Protein AF-A0A238U6Z6-F1 (afdb_monomer_lite)

pLDDT: mean 85.07, std 16.79, range [41.97, 98.5]

Organism: NCBI:txid584609

Sequence (146 aa):
MIKKLTITFFLWLIFNFTYAQKIKLFNGNVYLDDKVILKYEKRTFNSELKLYTIDSNEEIGDFVEYSSRQYINGGFKKLYFTKENFKIESTRLKARGWKHTIAVLVEEKVINADGKIVKENLENFAHKYHENLKDMINYPIQRNCN

Foldseek 3Di:
DVVVVVVVVVVVVVPPPPPDFDWDDDPQFTDRPNDTQWGWDADDVRQWIWIAGPPPRHTQWIKGWDADPQFPLRTWIWIQGPVVRDIATASVLNPDGPSVVVSVCDVLPCQDPNRDGDVVSVVVVRVVGHDPCVVGGDDDDPPPPD

Structure (mmCIF, N/CA/C/O backbone):
data_AF-A0A238U6Z6-F1
#
_entry.id   AF-A0A238U6Z6-F1
#
loop_
_atom_site.group_PDB
_atom_site.id
_atom_site.type_symbol
_atom_site.label_atom_id
_atom_site.label_alt_id
_atom_site.label_comp_id
_atom_site.label_asym_id
_atom_site.label_entity_id
_atom_site.label_seq_id
_atom_site.pdbx_PDB_ins_code
_atom_site.Cartn_x
_atom_site.Cartn_y
_atom_site.Cartn_z
_atom_site.occupancy
_atom_site.B_iso_or_equiv
_atom_site.auth_seq_id
_atom_site.auth_comp_id
_atom_site.auth_asym_id
_atom_site.auth_atom_id
_atom_site.pdbx_PDB_model_num
ATOM 1 N N . MET A 1 1 ? 23.733 6.868 49.511 1.00 52.16 1 MET A N 1
ATOM 2 C CA . MET A 1 1 ? 23.368 7.450 48.194 1.00 52.16 1 MET A CA 1
ATOM 3 C C . MET A 1 1 ? 23.394 6.455 47.027 1.00 52.16 1 MET A C 1
ATOM 5 O O . MET A 1 1 ? 22.601 6.631 46.116 1.00 52.16 1 MET A O 1
ATOM 9 N N . ILE A 1 2 ? 24.198 5.383 47.063 1.00 55.25 2 ILE A N 1
ATOM 10 C CA . ILE A 1 2 ? 24.367 4.425 45.944 1.00 55.25 2 ILE A CA 1
ATOM 11 C C . ILE A 1 2 ? 23.085 3.629 45.593 1.00 55.25 2 ILE A C 1
ATOM 13 O O . ILE A 1 2 ? 22.809 3.409 44.420 1.00 55.25 2 ILE A O 1
ATOM 17 N N . LYS A 1 3 ? 22.229 3.292 46.575 1.00 51.47 3 LYS A N 1
ATOM 18 C CA . LYS A 1 3 ? 20.964 2.550 46.344 1.00 51.47 3 LYS A CA 1
ATOM 19 C C . LYS A 1 3 ? 19.906 3.304 45.521 1.00 51.47 3 LYS A C 1
ATOM 21 O O . LYS A 1 3 ? 19.028 2.666 44.955 1.00 51.47 3 LYS A O 1
ATOM 26 N N . LYS A 1 4 ? 19.956 4.644 45.465 1.00 52.69 4 LYS A N 1
ATOM 27 C CA . LYS A 1 4 ? 19.022 5.434 44.639 1.00 52.69 4 LYS A CA 1
ATOM 28 C C . LYS A 1 4 ? 19.455 5.481 43.169 1.00 52.69 4 LYS A C 1
ATOM 30 O O . LYS A 1 4 ? 18.600 5.622 42.308 1.00 52.69 4 LYS A O 1
ATOM 35 N N . LEU A 1 5 ? 20.751 5.314 42.886 1.00 53.62 5 LEU A N 1
ATOM 36 C CA . LEU A 1 5 ? 21.306 5.371 41.529 1.00 53.62 5 LEU A CA 1
ATOM 37 C C . LEU A 1 5 ? 21.015 4.087 40.731 1.00 53.62 5 LEU A C 1
ATOM 39 O O . LEU A 1 5 ? 20.790 4.140 39.526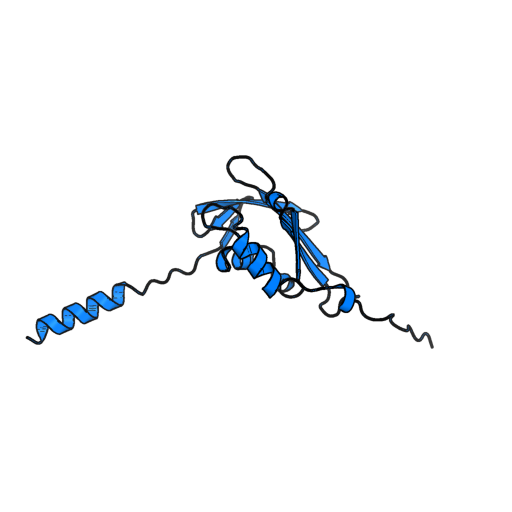 1.00 53.62 5 LEU A O 1
ATOM 43 N N . THR A 1 6 ? 20.955 2.938 41.408 1.00 58.19 6 THR A N 1
ATOM 44 C CA . THR A 1 6 ? 20.663 1.640 40.778 1.00 58.19 6 THR A CA 1
ATOM 45 C C . THR A 1 6 ? 19.202 1.489 40.350 1.00 58.19 6 THR A C 1
ATOM 47 O O . THR A 1 6 ? 18.926 0.808 39.366 1.00 58.19 6 THR A O 1
ATOM 50 N N . ILE A 1 7 ? 18.264 2.153 41.034 1.00 61.06 7 ILE A N 1
ATOM 51 C CA . ILE A 1 7 ? 16.832 2.115 40.684 1.00 61.06 7 ILE A CA 1
ATOM 52 C C . ILE A 1 7 ? 16.564 2.910 39.397 1.00 61.06 7 ILE A C 1
ATOM 54 O O . ILE A 1 7 ? 15.803 2.460 38.543 1.00 61.06 7 ILE A O 1
ATOM 58 N N . THR A 1 8 ? 17.238 4.048 39.205 1.00 60.22 8 THR A N 1
ATOM 59 C CA . THR A 1 8 ? 17.075 4.882 38.002 1.00 60.22 8 THR A CA 1
ATOM 60 C C . THR A 1 8 ? 17.573 4.179 36.737 1.00 60.22 8 THR A C 1
ATOM 62 O O . THR A 1 8 ? 16.960 4.310 35.682 1.00 60.22 8 THR A O 1
ATOM 65 N N . PHE A 1 9 ? 18.642 3.381 36.843 1.00 61.59 9 PHE A N 1
ATOM 66 C CA . PHE A 1 9 ? 19.172 2.599 35.721 1.00 61.59 9 PHE A CA 1
ATOM 67 C C . PHE A 1 9 ? 18.214 1.476 35.286 1.00 61.59 9 PHE A C 1
ATOM 69 O O . PHE A 1 9 ? 18.040 1.237 34.093 1.00 61.59 9 PHE A O 1
ATOM 76 N N . PHE A 1 10 ? 17.526 0.834 36.238 1.00 60.41 10 PHE A N 1
ATOM 77 C CA . PHE A 1 10 ? 16.556 -0.224 35.937 1.00 60.41 10 PHE A CA 1
ATOM 78 C C . PHE A 1 10 ? 15.267 0.303 35.287 1.00 60.41 10 PHE A C 1
ATOM 80 O O . PHE A 1 10 ? 14.705 -0.376 34.431 1.00 60.41 10 PHE A O 1
ATOM 87 N N . LEU A 1 11 ? 14.821 1.521 35.625 1.00 59.94 11 LEU A N 1
ATOM 88 C CA . LEU A 1 11 ? 13.657 2.139 34.974 1.00 59.94 11 LEU A CA 1
ATOM 89 C C . LEU A 1 11 ? 13.901 2.479 33.495 1.00 59.94 11 LEU A C 1
ATOM 91 O O . LEU A 1 11 ? 12.956 2.481 32.712 1.00 59.94 11 LEU A O 1
ATOM 95 N N . TRP A 1 12 ? 15.148 2.737 33.091 1.00 59.84 12 TRP A N 1
ATOM 96 C CA . TRP A 1 12 ? 15.471 3.110 31.710 1.00 59.84 12 TRP A CA 1
ATOM 97 C C . TRP A 1 12 ? 15.414 1.919 30.736 1.00 59.84 12 TRP A C 1
ATOM 99 O O . TRP A 1 12 ? 15.116 2.087 29.555 1.00 59.84 12 TRP A O 1
ATOM 109 N N . LEU A 1 13 ? 15.610 0.692 31.231 1.00 59.56 13 LEU A N 1
ATOM 110 C CA . LEU A 1 13 ? 15.578 -0.526 30.411 1.00 59.56 13 LEU A CA 1
ATOM 111 C C . LEU A 1 13 ? 14.164 -0.913 29.942 1.00 59.56 13 LEU A C 1
ATOM 113 O O . LEU A 1 13 ? 14.026 -1.577 28.918 1.00 59.56 13 LEU A O 1
ATOM 117 N N . ILE A 1 14 ? 13.114 -0.463 30.634 1.00 61.78 14 ILE A N 1
ATOM 118 C CA . ILE A 1 14 ? 11.720 -0.852 30.350 1.00 61.78 14 ILE A CA 1
ATOM 119 C C . ILE A 1 14 ? 11.135 -0.076 29.149 1.00 61.78 14 ILE A C 1
ATOM 121 O O . ILE A 1 14 ? 10.138 -0.494 28.567 1.00 61.78 14 ILE A O 1
ATOM 125 N N . PHE A 1 15 ? 11.766 1.023 28.717 1.00 56.78 15 PHE A N 1
ATOM 126 C CA . PHE A 1 15 ? 11.247 1.883 27.641 1.00 56.78 15 PHE A CA 1
ATOM 127 C C . PHE A 1 15 ? 11.721 1.519 26.225 1.00 56.78 15 PHE A C 1
ATOM 129 O O . PHE A 1 15 ? 11.346 2.195 25.272 1.00 56.78 15 PHE A O 1
ATOM 136 N N . ASN A 1 16 ? 12.498 0.445 26.050 1.00 53.53 16 ASN A N 1
ATOM 137 C CA . ASN A 1 16 ? 13.046 0.066 24.738 1.00 53.53 16 ASN A CA 1
ATOM 138 C C . ASN A 1 16 ? 12.249 -1.023 24.001 1.00 53.53 16 ASN A C 1
ATOM 140 O O . ASN A 1 16 ? 12.771 -1.649 23.081 1.00 53.53 16 ASN A O 1
ATOM 144 N N . PHE A 1 17 ? 10.978 -1.247 24.346 1.00 57.38 17 PHE A N 1
ATOM 145 C CA . PHE A 1 17 ? 10.104 -2.079 23.515 1.00 57.38 17 PHE A CA 1
ATOM 146 C C . PHE A 1 17 ? 9.653 -1.295 22.276 1.00 57.38 17 PHE A C 1
ATOM 148 O O . PHE A 1 17 ? 8.530 -0.800 22.195 1.00 57.38 17 PHE A O 1
ATOM 155 N N . THR A 1 18 ? 10.540 -1.169 21.291 1.00 56.78 18 THR A N 1
ATOM 156 C CA . THR A 1 18 ? 10.165 -0.753 19.940 1.00 56.78 18 THR A CA 1
ATOM 157 C C . THR A 1 18 ? 9.467 -1.929 19.260 1.00 56.78 18 THR A C 1
ATOM 159 O O . THR A 1 18 ? 10.086 -2.798 18.649 1.00 56.78 18 THR A O 1
ATOM 162 N N . TYR A 1 19 ? 8.145 -2.005 19.407 1.00 62.00 19 TYR A N 1
ATOM 163 C CA . TYR A 1 19 ? 7.349 -2.975 18.660 1.00 62.00 19 TYR A CA 1
ATOM 164 C C . TYR A 1 19 ? 7.435 -2.638 17.168 1.00 62.00 19 TYR A C 1
ATOM 166 O O . TYR A 1 19 ? 6.996 -1.575 16.729 1.00 62.00 19 TYR A O 1
ATOM 174 N N . ALA A 1 20 ? 8.038 -3.533 16.387 1.00 71.31 20 ALA A N 1
ATOM 175 C CA . ALA A 1 20 ? 8.002 -3.441 14.936 1.00 71.31 20 ALA A CA 1
ATOM 176 C C . ALA A 1 20 ? 6.561 -3.677 14.462 1.00 71.31 20 ALA A C 1
ATOM 178 O O . ALA A 1 20 ? 5.986 -4.728 14.750 1.00 71.31 20 ALA A O 1
ATOM 179 N N . GLN A 1 21 ? 6.000 -2.708 13.735 1.00 81.75 21 GLN A N 1
ATOM 180 C CA . GLN A 1 21 ? 4.650 -2.790 13.175 1.00 81.75 21 GLN A CA 1
ATOM 181 C C . GLN A 1 21 ? 4.521 -4.015 12.264 1.00 81.75 21 GLN A C 1
ATOM 183 O O . GLN A 1 21 ? 5.252 -4.170 11.281 1.00 81.75 21 GLN A O 1
ATOM 188 N N . LYS A 1 22 ? 3.588 -4.910 12.582 1.00 90.75 22 LYS A N 1
ATOM 189 C CA . LYS A 1 22 ? 3.426 -6.187 11.889 1.00 90.75 22 LYS A CA 1
ATOM 190 C C . LYS A 1 22 ? 2.259 -6.129 10.916 1.00 90.75 22 LYS A C 1
ATOM 192 O O . LYS A 1 22 ? 1.102 -6.196 11.307 1.00 90.75 22 LYS A O 1
ATOM 197 N N . ILE A 1 23 ? 2.554 -6.138 9.617 1.00 95.56 23 ILE A N 1
ATOM 198 C CA . ILE A 1 23 ? 1.510 -6.306 8.598 1.00 95.56 23 ILE A CA 1
ATOM 199 C C . ILE A 1 23 ? 1.110 -7.777 8.448 1.00 95.56 23 ILE A C 1
ATOM 201 O O . ILE A 1 23 ? 1.958 -8.675 8.341 1.00 95.56 23 ILE A O 1
ATOM 205 N N . LYS A 1 24 ? -0.196 -8.044 8.355 1.00 96.25 24 LYS A N 1
ATOM 206 C CA . LYS A 1 24 ? -0.756 -9.359 8.005 1.00 96.25 24 LYS A CA 1
ATOM 207 C C . LYS A 1 24 ? -1.886 -9.202 6.986 1.00 96.25 24 LYS A C 1
ATOM 209 O O . LYS A 1 24 ? -2.755 -8.358 7.135 1.00 96.25 24 LYS A O 1
ATOM 214 N N . LEU A 1 25 ? -1.876 -10.049 5.956 1.00 96.50 25 LEU A N 1
ATOM 215 C CA . LEU A 1 25 ? -2.971 -10.183 4.993 1.00 96.50 25 LEU A CA 1
ATOM 216 C C . LEU A 1 25 ? -3.697 -11.487 5.285 1.00 96.50 25 LEU A C 1
ATOM 218 O O . LEU A 1 25 ? -3.102 -12.555 5.148 1.00 96.50 25 LEU A O 1
ATOM 222 N N . PHE A 1 26 ? -4.952 -11.415 5.715 1.00 96.75 26 PHE A N 1
ATOM 223 C CA . PHE A 1 26 ? -5.700 -12.595 6.140 1.00 96.75 26 PHE A CA 1
ATOM 224 C C . PHE A 1 26 ? -7.200 -12.404 5.932 1.00 96.75 26 PHE A C 1
ATOM 226 O O . PHE A 1 26 ? -7.721 -11.347 6.265 1.00 96.75 26 PHE A O 1
ATOM 233 N N . ASN A 1 27 ? -7.876 -13.410 5.366 1.00 95.88 27 ASN A N 1
ATOM 234 C CA . ASN 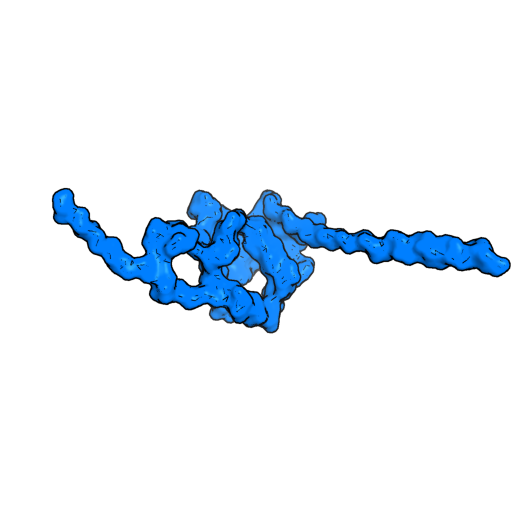A 1 27 ? -9.324 -13.412 5.114 1.00 95.88 27 ASN A CA 1
ATOM 235 C C . ASN A 1 27 ? -9.859 -12.100 4.502 1.00 95.88 27 ASN A C 1
ATOM 237 O O . ASN A 1 27 ? -10.823 -11.531 5.001 1.00 95.88 27 ASN A O 1
ATOM 241 N N . GLY A 1 28 ? -9.197 -11.589 3.457 1.00 97.19 28 GLY A N 1
ATOM 242 C CA . GLY A 1 28 ? -9.603 -10.347 2.781 1.00 97.19 28 GLY A CA 1
ATOM 243 C C . GLY A 1 28 ? -9.356 -9.056 3.572 1.00 97.19 28 GLY A C 1
ATOM 244 O O . GLY A 1 28 ? -9.790 -7.996 3.143 1.00 97.19 28 GLY A O 1
ATOM 245 N N . ASN A 1 29 ? -8.645 -9.114 4.702 1.00 98.06 29 ASN A N 1
ATOM 246 C CA . ASN A 1 29 ? -8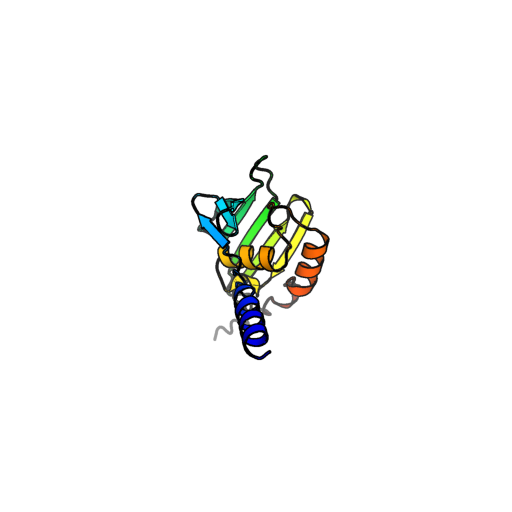.344 -7.962 5.550 1.00 98.06 29 ASN A CA 1
ATOM 247 C C . ASN A 1 29 ? -6.834 -7.717 5.682 1.00 98.06 29 ASN A C 1
ATOM 249 O O . ASN A 1 29 ? -6.029 -8.652 5.787 1.00 98.06 29 ASN A O 1
ATOM 253 N N . VAL A 1 30 ? -6.458 -6.442 5.697 1.00 97.88 30 VAL A N 1
ATOM 254 C CA . VAL A 1 30 ? -5.123 -5.958 6.045 1.00 97.88 30 VAL A CA 1
ATOM 255 C C . VAL A 1 30 ? -5.123 -5.606 7.524 1.00 97.88 30 VAL A C 1
ATOM 257 O O . VAL A 1 30 ? -5.851 -4.712 7.956 1.00 97.88 30 VAL A O 1
ATOM 260 N N . TYR A 1 31 ? -4.288 -6.297 8.286 1.00 97.62 31 TYR A N 1
ATOM 261 C CA . TYR A 1 31 ? -4.055 -6.015 9.693 1.00 97.62 31 TYR A CA 1
ATOM 262 C C . TYR A 1 31 ? -2.739 -5.262 9.845 1.00 97.62 31 TYR A C 1
ATOM 264 O O . TYR A 1 31 ? -1.719 -5.680 9.283 1.00 97.62 31 TYR A O 1
ATOM 272 N N . LEU A 1 32 ? -2.787 -4.181 10.613 1.00 96.06 32 LEU A N 1
ATOM 273 C CA . LEU A 1 32 ? -1.634 -3.540 11.221 1.00 96.06 32 LEU A CA 1
ATOM 274 C C . LEU A 1 32 ? -1.619 -3.968 12.685 1.00 96.06 32 LEU A C 1
ATOM 276 O O . LEU A 1 32 ? -2.523 -3.626 13.448 1.00 96.06 32 LEU A O 1
ATOM 280 N N . ASP A 1 33 ? -0.631 -4.788 13.023 1.00 91.81 33 ASP A N 1
ATOM 281 C CA . ASP A 1 33 ? -0.607 -5.590 14.239 1.00 91.81 33 ASP A CA 1
ATOM 282 C C . ASP A 1 33 ? -1.867 -6.468 14.309 1.00 91.81 33 ASP A C 1
ATOM 284 O O . ASP A 1 33 ? -2.020 -7.378 13.487 1.00 91.81 33 ASP A O 1
ATOM 288 N N . ASP A 1 34 ? -2.792 -6.162 15.217 1.00 93.31 34 ASP A N 1
ATOM 289 C CA . ASP A 1 34 ? -4.067 -6.871 15.374 1.00 93.31 34 ASP A CA 1
ATOM 290 C C . ASP A 1 34 ? -5.289 -6.016 14.985 1.00 93.31 34 ASP A C 1
ATOM 292 O O . ASP A 1 34 ? -6.427 -6.489 15.031 1.00 93.31 34 ASP A O 1
ATOM 296 N N . LYS A 1 35 ? -5.077 -4.768 14.541 1.00 95.31 35 LYS A N 1
ATOM 297 C CA . LYS A 1 35 ? -6.141 -3.870 14.073 1.00 95.31 35 LYS A CA 1
ATOM 298 C C . LYS A 1 35 ? -6.335 -4.040 12.570 1.00 95.31 35 LYS A C 1
ATOM 300 O O . LYS A 1 35 ? -5.391 -3.892 11.795 1.00 95.31 35 LYS A O 1
ATOM 305 N N . VAL A 1 36 ? -7.567 -4.301 12.136 1.00 97.56 36 VAL A N 1
ATOM 306 C CA . VAL A 1 36 ? -7.914 -4.218 10.709 1.00 97.56 36 VAL A CA 1
ATOM 307 C C . VAL A 1 36 ? -7.861 -2.752 10.293 1.00 97.56 36 VAL A C 1
ATOM 309 O O . VAL A 1 36 ? -8.509 -1.918 10.922 1.00 97.56 36 VAL A O 1
ATOM 312 N N . ILE A 1 37 ? -7.096 -2.444 9.246 1.00 97.25 37 ILE A N 1
ATOM 313 C CA . ILE A 1 37 ? -6.973 -1.080 8.704 1.00 97.25 37 ILE A CA 1
ATOM 314 C C . ILE A 1 37 ? -7.555 -0.947 7.296 1.00 97.25 37 ILE A C 1
ATOM 316 O O . ILE A 1 37 ? -8.016 0.125 6.932 1.00 97.25 37 ILE A O 1
ATOM 320 N N . LEU A 1 38 ? -7.582 -2.029 6.514 1.00 98.00 38 LEU A N 1
ATOM 321 C CA . LEU A 1 38 ? -8.109 -2.049 5.148 1.00 98.00 38 LEU A CA 1
ATOM 322 C C . LEU A 1 38 ? -8.706 -3.414 4.823 1.00 98.00 38 LEU A C 1
ATOM 324 O O . LEU A 1 38 ? -8.360 -4.423 5.441 1.00 98.00 38 LEU A O 1
ATOM 328 N N . LYS A 1 39 ? -9.531 -3.455 3.784 1.00 98.50 39 LYS A N 1
ATOM 329 C CA . LYS A 1 39 ? -9.897 -4.685 3.079 1.00 98.50 39 LYS A CA 1
ATOM 330 C C . LYS A 1 39 ? -9.034 -4.827 1.831 1.00 98.50 39 LYS A C 1
ATOM 332 O O . LYS A 1 39 ? -8.586 -3.832 1.264 1.00 98.50 39 LYS A O 1
ATOM 337 N N . TYR A 1 40 ? -8.794 -6.058 1.400 1.00 98.12 40 TYR A N 1
ATOM 338 C CA . TYR A 1 40 ? -8.082 -6.334 0.161 1.00 98.12 40 TYR A CA 1
ATOM 339 C C . TYR A 1 40 ? -8.715 -7.476 -0.624 1.00 98.12 40 TYR A C 1
ATOM 341 O O . TYR A 1 40 ? -9.271 -8.420 -0.062 1.00 98.12 40 TYR A O 1
ATOM 349 N N . GLU A 1 41 ? -8.527 -7.428 -1.934 1.00 97.56 41 GLU A N 1
ATOM 350 C CA . GLU A 1 41 ? -8.897 -8.492 -2.856 1.00 97.56 41 GLU A CA 1
ATOM 351 C C . GLU A 1 41 ? -7.717 -8.777 -3.784 1.00 97.56 41 GLU A C 1
ATOM 353 O O . GLU A 1 41 ? -7.101 -7.851 -4.308 1.00 97.56 41 GLU A O 1
ATOM 358 N N . LYS A 1 42 ? -7.380 -10.055 -3.979 1.00 96.31 42 LYS A N 1
ATOM 359 C CA . LYS A 1 42 ? -6.378 -10.465 -4.969 1.00 96.31 42 LYS A CA 1
ATOM 360 C C . LYS A 1 42 ? -7.078 -10.986 -6.211 1.00 96.31 42 LYS A C 1
ATOM 362 O O . LYS A 1 42 ? -7.986 -11.806 -6.096 1.00 96.31 42 LYS A O 1
ATOM 367 N N . ARG A 1 43 ? -6.618 -10.553 -7.382 1.00 93.50 43 ARG A N 1
ATOM 368 C CA . ARG A 1 43 ? -7.142 -10.974 -8.689 1.00 93.50 43 ARG A CA 1
ATOM 369 C C . ARG A 1 43 ? -6.017 -11.497 -9.579 1.00 93.50 43 ARG A C 1
ATOM 371 O O . ARG A 1 43 ? -4.852 -11.494 -9.174 1.00 93.50 43 ARG A O 1
ATOM 378 N N . THR A 1 44 ? -6.391 -12.020 -10.746 1.00 87.94 44 THR A N 1
ATOM 379 C CA . THR A 1 44 ? -5.476 -12.435 -11.826 1.00 87.94 44 THR A CA 1
ATOM 380 C C . THR A 1 44 ? -4.296 -13.268 -11.309 1.00 87.94 44 THR A C 1
ATOM 382 O O . THR A 1 44 ? -3.147 -12.855 -11.346 1.00 87.94 44 THR A O 1
ATOM 385 N N . PHE A 1 45 ? -4.573 -14.437 -10.721 1.00 86.94 45 PHE A N 1
ATOM 386 C CA . PHE A 1 45 ? -3.537 -15.327 -10.160 1.00 86.94 45 PHE A CA 1
ATOM 387 C C . PHE A 1 45 ? -2.562 -14.646 -9.171 1.00 86.94 45 PHE A C 1
ATOM 389 O O . PHE A 1 45 ? -1.395 -15.020 -9.073 1.00 86.94 45 PHE A O 1
ATOM 396 N N . ASN A 1 46 ? -3.056 -13.683 -8.385 1.00 86.25 46 ASN A N 1
ATOM 397 C CA . ASN A 1 46 ? -2.296 -12.845 -7.450 1.00 86.25 46 ASN A CA 1
ATOM 398 C C . ASN A 1 46 ? -1.381 -11.790 -8.095 1.00 86.25 46 ASN A C 1
ATOM 400 O O . ASN A 1 46 ? -0.581 -11.205 -7.368 1.00 86.25 46 ASN A O 1
ATOM 404 N N . SER A 1 47 ? -1.485 -11.504 -9.396 1.00 92.88 47 SER A N 1
ATOM 405 C CA . SER A 1 47 ? -0.771 -10.377 -10.020 1.00 92.88 47 SER A CA 1
ATOM 406 C C . SER A 1 47 ? -1.481 -9.038 -9.827 1.00 92.88 47 SER A C 1
ATOM 408 O O . SER A 1 47 ? -0.948 -8.006 -10.217 1.00 92.88 47 SER A O 1
ATOM 410 N N . GLU A 1 48 ? -2.672 -9.038 -9.236 1.00 96.31 48 GLU A N 1
ATOM 411 C CA . GLU A 1 48 ? -3.445 -7.836 -8.939 1.00 96.31 48 GLU A CA 1
ATOM 412 C C . GLU A 1 48 ? -3.870 -7.828 -7.473 1.00 96.31 48 GLU A C 1
ATOM 414 O O . GLU A 1 48 ? -4.204 -8.871 -6.897 1.00 96.31 48 GLU A O 1
ATOM 419 N N . LEU A 1 49 ? -3.869 -6.640 -6.877 1.00 97.75 49 LEU A N 1
ATOM 420 C CA . LEU A 1 49 ? -4.335 -6.381 -5.528 1.00 97.75 49 LEU A CA 1
ATOM 421 C C . LEU A 1 49 ? -5.145 -5.086 -5.513 1.00 97.75 49 LEU A C 1
ATOM 423 O O . LEU A 1 49 ? -4.607 -4.014 -5.774 1.00 97.75 49 LEU A O 1
ATOM 427 N N . LYS A 1 50 ? -6.406 -5.187 -5.103 1.00 98.00 50 LYS A N 1
ATOM 428 C CA . LYS A 1 50 ? -7.245 -4.029 -4.793 1.00 98.00 50 LYS A CA 1
ATOM 429 C C . LYS A 1 50 ? -7.323 -3.805 -3.295 1.00 98.00 50 LYS A C 1
ATOM 431 O O . LYS A 1 50 ? -7.371 -4.771 -2.530 1.00 98.00 50 LYS A O 1
ATOM 436 N N . LEU A 1 51 ? -7.332 -2.541 -2.889 1.00 98.06 51 LEU A N 1
ATOM 437 C CA . LEU A 1 51 ? -7.470 -2.099 -1.505 1.00 98.06 51 LEU A CA 1
ATOM 438 C C . LEU A 1 51 ? -8.739 -1.272 -1.346 1.00 98.06 51 LEU A C 1
ATOM 440 O O . LEU A 1 51 ? -9.017 -0.393 -2.162 1.00 98.06 51 LEU A O 1
ATOM 444 N N . TYR A 1 52 ? -9.465 -1.522 -0.260 1.00 98.00 52 TYR A N 1
ATOM 445 C CA . TYR A 1 52 ? -10.720 -0.845 0.042 1.00 98.00 52 TYR A CA 1
ATOM 446 C C . TYR A 1 52 ? -10.764 -0.366 1.492 1.00 98.00 52 TYR A C 1
ATOM 448 O O . TYR A 1 52 ? -10.180 -0.990 2.387 1.00 98.00 52 TYR A O 1
ATOM 456 N N . THR A 1 53 ? -11.507 0.711 1.737 1.00 96.81 53 THR A N 1
ATOM 457 C CA . THR A 1 53 ? -11.843 1.151 3.096 1.00 96.81 53 THR A CA 1
ATOM 458 C C . THR A 1 53 ? -12.701 0.105 3.815 1.00 96.81 53 THR A C 1
ATOM 460 O O . THR A 1 53 ? -13.466 -0.644 3.200 1.00 96.81 53 THR A O 1
ATOM 463 N N . ILE A 1 54 ? -12.598 0.050 5.144 1.00 95.06 54 ILE A N 1
ATOM 464 C CA . ILE A 1 54 ? -13.405 -0.874 5.954 1.00 95.06 54 ILE A CA 1
ATOM 465 C C . ILE A 1 54 ? -14.876 -0.453 5.943 1.00 95.06 54 ILE A C 1
ATOM 467 O O . ILE A 1 54 ? -15.742 -1.305 5.733 1.00 95.06 54 ILE A O 1
ATOM 471 N N . ASP A 1 55 ? -15.136 0.839 6.144 1.00 92.44 55 ASP A N 1
ATOM 472 C CA . ASP A 1 55 ? -16.479 1.354 6.424 1.00 92.44 55 ASP A CA 1
ATOM 473 C C . ASP A 1 55 ? -17.354 1.432 5.169 1.00 92.44 55 ASP A C 1
ATOM 475 O O . ASP A 1 55 ? -18.512 1.024 5.196 1.00 92.44 55 ASP A O 1
ATOM 479 N N . SER A 1 56 ? -16.801 1.929 4.056 1.00 92.88 56 SER A N 1
ATOM 480 C CA . SER A 1 56 ? -17.562 2.204 2.828 1.00 92.88 56 SER A CA 1
ATOM 481 C C . SER A 1 56 ? -17.300 1.223 1.685 1.00 92.88 56 SER A C 1
ATOM 483 O O . SER A 1 56 ? -18.004 1.281 0.680 1.00 92.88 56 SER A O 1
ATOM 485 N N . ASN A 1 57 ? -16.313 0.325 1.811 1.00 94.12 57 ASN A N 1
ATOM 486 C CA . ASN A 1 57 ? -15.782 -0.468 0.691 1.00 94.12 57 ASN A CA 1
ATOM 487 C C . ASN A 1 57 ? -15.364 0.402 -0.517 1.00 94.12 57 ASN A C 1
ATOM 489 O O . ASN A 1 57 ? -15.377 -0.062 -1.655 1.00 94.12 57 ASN A O 1
ATOM 493 N N . GLU A 1 58 ? -15.006 1.666 -0.282 1.00 95.75 58 GLU A N 1
ATOM 494 C CA . GLU A 1 58 ? -14.484 2.565 -1.313 1.00 95.75 58 GLU A CA 1
ATOM 495 C C . GLU A 1 58 ? -13.098 2.069 -1.731 1.00 95.75 58 GLU A C 1
ATOM 497 O O . GLU A 1 58 ? -12.252 1.807 -0.873 1.00 95.75 58 GLU A O 1
ATOM 502 N N . GLU A 1 59 ? -12.867 1.917 -3.036 1.00 96.62 59 GLU A N 1
ATOM 503 C CA . GLU A 1 59 ? -11.556 1.540 -3.564 1.00 96.62 59 GLU A CA 1
ATOM 504 C C . GLU A 1 59 ? -10.566 2.690 -3.353 1.00 96.62 59 GLU A C 1
ATOM 506 O O . GLU A 1 59 ? -10.788 3.810 -3.811 1.00 96.62 59 GLU A O 1
ATOM 511 N N . ILE A 1 60 ? -9.460 2.402 -2.672 1.00 96.19 60 ILE A N 1
ATOM 512 C CA . ILE A 1 60 ? -8.386 3.374 -2.428 1.00 96.19 60 ILE A CA 1
ATOM 513 C C . ILE A 1 60 ? -7.120 3.059 -3.222 1.00 96.19 60 ILE A C 1
ATOM 515 O O . ILE A 1 60 ? -6.240 3.908 -3.344 1.00 96.19 60 ILE A O 1
ATOM 519 N N . GLY A 1 61 ? -7.011 1.847 -3.766 1.00 97.19 61 GLY A N 1
ATOM 520 C CA . GLY A 1 61 ? -5.880 1.483 -4.600 1.00 97.19 61 GLY A CA 1
ATOM 521 C C . GLY A 1 61 ? -6.129 0.263 -5.472 1.00 97.19 61 GLY A C 1
ATOM 522 O O . GLY A 1 61 ? -6.720 -0.721 -5.026 1.00 97.19 61 GLY A O 1
ATOM 523 N N . ASP A 1 62 ? -5.614 0.333 -6.695 1.00 97.81 62 ASP A N 1
ATOM 524 C CA . ASP A 1 62 ? -5.585 -0.739 -7.685 1.00 97.81 62 ASP A CA 1
ATOM 525 C C . ASP A 1 62 ? -4.133 -1.002 -8.100 1.00 97.81 62 ASP A C 1
ATOM 527 O O . ASP A 1 62 ? -3.485 -0.197 -8.784 1.00 97.81 62 ASP A O 1
ATOM 531 N N . PHE A 1 63 ? -3.566 -2.092 -7.587 1.00 97.81 63 PHE A N 1
ATOM 532 C CA . PHE A 1 63 ? -2.154 -2.414 -7.736 1.00 97.81 63 PHE A CA 1
ATOM 533 C C . PHE A 1 63 ? -1.979 -3.622 -8.648 1.00 97.81 63 PHE A C 1
ATOM 535 O O . PHE A 1 63 ? -2.600 -4.664 -8.457 1.00 97.81 63 PHE A O 1
ATOM 542 N N . VAL A 1 64 ? -1.071 -3.498 -9.612 1.00 96.69 64 VAL A N 1
ATOM 543 C CA . VAL A 1 64 ? -0.816 -4.512 -10.637 1.00 96.69 64 VAL A CA 1
ATOM 544 C C . VAL A 1 64 ? 0.672 -4.817 -10.698 1.00 96.69 64 VAL A C 1
ATOM 546 O O . VAL A 1 64 ? 1.504 -3.913 -10.757 1.00 96.69 64 VAL A O 1
ATOM 549 N N . GLU A 1 65 ? 1.023 -6.095 -10.688 1.00 94.56 65 GLU A N 1
ATOM 550 C CA . GLU A 1 65 ? 2.373 -6.574 -10.941 1.00 94.56 65 GLU A CA 1
ATOM 551 C C . GLU A 1 65 ? 2.491 -7.011 -12.399 1.00 94.56 65 GLU A C 1
ATOM 553 O O . GLU A 1 65 ? 1.859 -7.968 -12.842 1.00 94.56 65 GLU A O 1
ATOM 558 N N . TYR A 1 66 ? 3.333 -6.305 -13.145 1.00 90.69 66 TYR A N 1
ATOM 559 C CA . TYR A 1 66 ? 3.694 -6.657 -14.505 1.00 90.69 66 TYR A CA 1
ATOM 560 C C . TYR A 1 66 ? 4.972 -7.484 -14.481 1.00 90.69 66 TYR A C 1
ATOM 562 O O . TYR A 1 66 ? 5.979 -7.087 -13.894 1.00 90.69 66 TYR A O 1
ATOM 570 N N . SER A 1 67 ? 4.954 -8.617 -15.176 1.00 86.75 67 SER A N 1
ATOM 571 C CA . SER A 1 67 ? 6.144 -9.417 -15.445 1.00 86.75 67 SER A CA 1
ATOM 572 C C . SER A 1 67 ? 6.365 -9.495 -16.951 1.00 86.75 67 SER A C 1
ATOM 574 O O . SER A 1 67 ? 5.443 -9.755 -17.719 1.00 86.75 67 SER A O 1
ATOM 576 N N . SER A 1 68 ? 7.583 -9.209 -17.401 1.00 80.94 68 SER A N 1
ATOM 577 C CA . SER A 1 68 ? 7.955 -9.363 -18.808 1.00 80.94 68 SER A CA 1
ATOM 578 C C . SER A 1 68 ? 9.461 -9.524 -18.934 1.00 80.94 68 SER A C 1
ATOM 580 O O . SER A 1 68 ? 10.232 -8.838 -18.263 1.00 80.94 68 SER A O 1
ATOM 582 N N . ARG A 1 69 ? 9.873 -10.421 -19.836 1.00 75.19 69 ARG A N 1
ATOM 583 C CA . ARG A 1 69 ? 11.284 -10.660 -20.179 1.00 75.19 69 ARG A CA 1
ATOM 584 C C . ARG A 1 69 ? 11.938 -9.465 -20.886 1.00 75.19 69 ARG A C 1
ATOM 586 O O . ARG A 1 69 ? 13.152 -9.450 -21.025 1.00 75.19 69 ARG A O 1
ATOM 593 N N . GLN A 1 70 ? 11.146 -8.499 -21.356 1.00 71.69 70 GLN A N 1
ATOM 594 C CA . GLN A 1 70 ? 11.636 -7.315 -22.071 1.00 71.69 70 GLN A CA 1
ATOM 595 C C . GLN A 1 70 ? 12.162 -6.218 -21.134 1.00 71.69 70 GLN A C 1
ATOM 597 O O . GLN A 1 70 ? 12.916 -5.355 -21.575 1.00 71.69 70 GLN A O 1
ATOM 602 N N . TYR A 1 71 ? 11.792 -6.248 -19.850 1.00 69.31 71 TYR A N 1
ATOM 603 C CA . TYR A 1 71 ? 12.324 -5.318 -18.855 1.00 69.31 71 TYR A CA 1
ATOM 604 C C . TYR A 1 71 ? 13.594 -5.881 -18.227 1.00 69.31 71 TYR A C 1
ATOM 606 O O . TYR A 1 71 ? 13.630 -7.056 -17.862 1.00 69.31 71 TYR A O 1
ATOM 614 N N . ILE A 1 72 ? 14.592 -5.021 -18.013 1.00 70.75 72 ILE A N 1
ATOM 615 C CA . ILE A 1 72 ? 15.886 -5.384 -17.406 1.00 70.75 72 ILE A CA 1
ATOM 616 C C . ILE A 1 72 ? 15.694 -6.094 -16.050 1.00 70.75 72 ILE A C 1
ATOM 618 O O . ILE A 1 72 ? 16.337 -7.102 -15.778 1.00 70.75 72 ILE A O 1
ATOM 622 N N . ASN A 1 73 ? 14.719 -5.649 -15.248 1.00 75.12 73 ASN A N 1
ATOM 623 C CA . ASN A 1 73 ? 14.393 -6.226 -13.932 1.00 75.12 73 ASN A CA 1
ATOM 624 C C . ASN A 1 73 ? 13.247 -7.269 -13.982 1.00 75.12 73 ASN A C 1
ATOM 626 O O . ASN A 1 73 ? 12.610 -7.611 -12.977 1.00 75.12 73 ASN A O 1
ATOM 630 N N . GLY A 1 74 ? 12.929 -7.765 -15.181 1.00 83.19 74 GLY A N 1
ATOM 631 C CA . GLY A 1 74 ? 11.898 -8.772 -15.435 1.00 83.19 74 GLY A CA 1
ATOM 632 C C . GLY A 1 74 ? 10.460 -8.299 -15.189 1.00 83.19 74 GLY A C 1
ATOM 633 O O . GLY A 1 74 ? 9.561 -9.135 -15.065 1.00 83.19 74 GLY A O 1
ATOM 634 N N . GLY A 1 75 ? 10.226 -7.000 -14.981 1.00 89.31 75 GLY A N 1
ATOM 635 C CA . GLY A 1 75 ? 8.914 -6.416 -14.694 1.00 89.31 75 GLY A CA 1
ATOM 636 C C . GLY A 1 75 ? 8.940 -5.321 -13.627 1.00 89.31 75 GLY A C 1
ATOM 637 O O . GLY A 1 75 ? 10.003 -4.951 -13.135 1.00 89.31 75 GLY A O 1
ATOM 638 N N . PHE A 1 76 ? 7.761 -4.845 -13.238 1.00 93.06 76 PHE A N 1
ATOM 639 C CA . PHE A 1 76 ? 7.565 -3.771 -12.262 1.00 93.06 76 PHE A CA 1
ATOM 640 C C . PHE A 1 76 ? 6.186 -3.885 -11.606 1.00 93.06 76 PHE A C 1
ATOM 642 O O . PHE A 1 76 ? 5.301 -4.573 -12.111 1.00 93.06 76 PHE A O 1
ATOM 649 N N . LYS A 1 77 ? 5.976 -3.176 -10.499 1.00 95.44 77 LYS A N 1
ATOM 650 C CA . LYS A 1 77 ? 4.637 -2.952 -9.948 1.00 95.44 77 LYS A CA 1
ATOM 651 C C . LYS A 1 77 ? 4.141 -1.565 -10.304 1.00 95.44 77 LYS A C 1
ATOM 653 O O . LYS A 1 77 ? 4.888 -0.597 -10.200 1.00 95.44 77 LYS A O 1
ATOM 658 N N . LYS A 1 78 ? 2.872 -1.484 -10.679 1.00 96.25 78 LYS A N 1
ATOM 659 C CA . LYS A 1 78 ? 2.116 -0.251 -10.849 1.00 96.25 78 LYS A CA 1
ATOM 660 C C . LYS A 1 78 ? 1.140 -0.138 -9.690 1.00 96.25 78 LYS A C 1
ATOM 662 O O . LYS A 1 78 ? 0.297 -1.011 -9.518 1.00 96.25 78 LYS A O 1
ATOM 667 N N . LEU A 1 79 ? 1.257 0.922 -8.911 1.00 98.00 79 LEU A N 1
ATOM 668 C CA . LEU A 1 79 ? 0.340 1.263 -7.839 1.00 98.00 79 LEU A CA 1
ATOM 669 C C . LEU A 1 79 ? -0.478 2.460 -8.301 1.00 98.00 79 LEU A C 1
ATOM 671 O O . LEU A 1 79 ? 0.083 3.536 -8.510 1.00 98.00 79 LEU A O 1
ATOM 675 N N . TYR A 1 80 ? -1.777 2.272 -8.496 1.00 98.38 80 TYR A N 1
ATOM 676 C CA . TYR A 1 80 ? -2.701 3.368 -8.744 1.00 98.38 80 TYR A CA 1
ATOM 677 C C . TYR A 1 80 ? -3.493 3.646 -7.468 1.00 98.38 80 TYR A C 1
ATOM 679 O O . TYR A 1 80 ? -4.113 2.738 -6.927 1.00 98.38 80 TYR A O 1
ATOM 687 N N . PHE A 1 81 ? -3.429 4.878 -6.971 1.00 98.06 81 PHE A N 1
ATOM 688 C CA . PHE A 1 81 ? -4.168 5.354 -5.804 1.00 98.06 81 PHE A CA 1
ATOM 689 C C . PHE A 1 81 ? -5.423 6.055 -6.308 1.00 98.06 81 PHE A C 1
ATOM 691 O O . PHE A 1 81 ? -5.350 7.157 -6.858 1.00 98.06 81 PHE A O 1
ATOM 698 N N . THR A 1 82 ? -6.555 5.360 -6.206 1.00 95.12 82 THR A N 1
ATOM 699 C CA . THR A 1 82 ? -7.767 5.660 -6.978 1.00 95.12 82 THR A CA 1
ATOM 700 C C . THR A 1 82 ? -8.349 7.025 -6.621 1.00 95.12 82 THR A C 1
ATOM 702 O O . THR A 1 82 ? -8.705 7.797 -7.510 1.00 95.12 82 THR A O 1
ATOM 705 N N . LYS A 1 83 ? -8.394 7.355 -5.327 1.00 92.06 83 LYS A N 1
ATOM 706 C CA . LYS A 1 83 ? -8.962 8.611 -4.822 1.00 92.06 83 LYS A CA 1
ATOM 707 C C . LYS A 1 83 ? -8.072 9.818 -5.108 1.00 92.06 83 LYS A C 1
ATOM 709 O O . LYS A 1 83 ? -8.565 10.896 -5.427 1.00 92.06 83 LYS A O 1
ATOM 714 N N . GLU A 1 84 ? -6.763 9.631 -5.020 1.00 95.25 84 GLU A N 1
ATOM 715 C CA . GLU A 1 84 ? -5.761 10.668 -5.261 1.00 95.25 84 GLU A CA 1
ATOM 716 C C . GLU A 1 84 ? -5.454 10.846 -6.756 1.00 95.25 84 GLU A C 1
ATOM 718 O O . GLU A 1 84 ? -4.763 11.797 -7.119 1.00 95.25 84 GLU A O 1
ATOM 723 N N . ASN A 1 85 ? -5.957 9.948 -7.615 1.00 95.50 85 ASN A N 1
ATOM 724 C CA . ASN A 1 85 ? -5.634 9.865 -9.040 1.00 95.50 85 ASN A CA 1
ATOM 725 C C . ASN A 1 85 ? -4.112 9.902 -9.280 1.00 95.50 85 ASN A C 1
ATOM 727 O O . ASN A 1 85 ? -3.596 10.653 -10.111 1.00 95.50 85 ASN A O 1
ATOM 731 N N . PHE A 1 86 ? -3.380 9.108 -8.496 1.00 95.50 86 PHE A N 1
ATOM 732 C CA . PHE A 1 86 ? -1.920 9.130 -8.464 1.00 95.50 86 PHE A CA 1
ATOM 733 C C . PHE A 1 86 ? -1.352 7.765 -8.848 1.00 95.50 86 PHE A C 1
ATOM 735 O O . PHE A 1 86 ? -1.818 6.731 -8.372 1.00 95.50 86 PHE A O 1
ATOM 742 N N . LYS A 1 87 ? -0.318 7.742 -9.695 1.00 96.81 87 LYS A N 1
ATOM 743 C CA . LYS A 1 87 ? 0.290 6.499 -10.188 1.00 96.81 87 LYS A CA 1
ATOM 744 C C . LYS A 1 87 ? 1.775 6.421 -9.853 1.00 96.81 87 LYS A C 1
ATOM 746 O O . LYS A 1 87 ? 2.545 7.319 -10.182 1.00 96.81 87 LYS A O 1
ATOM 751 N N . ILE A 1 88 ? 2.196 5.289 -9.294 1.00 97.06 88 ILE A N 1
ATOM 752 C CA . ILE A 1 88 ? 3.601 4.957 -9.049 1.00 97.06 88 ILE A CA 1
ATOM 753 C C . ILE A 1 88 ? 3.960 3.676 -9.789 1.00 97.06 88 ILE A C 1
ATOM 755 O O . ILE A 1 88 ? 3.277 2.665 -9.665 1.00 97.06 88 ILE A O 1
ATOM 759 N N . GLU A 1 89 ? 5.047 3.712 -10.548 1.00 95.38 89 GLU A N 1
ATOM 760 C CA . GLU A 1 89 ? 5.609 2.551 -11.232 1.00 95.38 89 GLU A CA 1
ATOM 761 C C . GLU A 1 89 ? 6.986 2.267 -10.638 1.00 95.38 89 GLU A C 1
ATOM 763 O O . GLU A 1 89 ? 7.789 3.183 -10.501 1.00 95.38 89 GLU A O 1
ATOM 768 N N . SER A 1 90 ? 7.239 1.028 -10.209 1.00 93.94 90 SER A N 1
ATOM 769 C CA . SER A 1 90 ? 8.467 0.696 -9.485 1.00 93.94 90 SER A CA 1
ATOM 770 C C . SER A 1 90 ? 8.905 -0.750 -9.692 1.00 93.94 90 SER A C 1
ATOM 772 O O . SER A 1 90 ? 8.181 -1.700 -9.374 1.00 93.94 90 SER A O 1
ATOM 774 N N . THR A 1 91 ? 10.135 -0.932 -10.159 1.00 91.62 91 THR A N 1
ATOM 775 C CA . THR A 1 91 ? 10.833 -2.222 -10.193 1.00 91.62 91 THR A CA 1
ATOM 776 C C . THR A 1 91 ? 11.298 -2.641 -8.796 1.00 91.62 91 THR A C 1
ATOM 778 O O . THR A 1 91 ? 11.284 -3.826 -8.463 1.00 91.62 91 THR A O 1
ATOM 781 N N . ARG A 1 92 ? 11.605 -1.677 -7.919 1.00 90.94 92 ARG A N 1
ATOM 782 C CA . ARG A 1 92 ? 12.092 -1.919 -6.548 1.00 90.94 92 ARG A CA 1
ATOM 783 C C . ARG A 1 92 ? 11.055 -2.583 -5.643 1.00 90.94 92 ARG A C 1
ATOM 785 O O . ARG A 1 92 ? 11.405 -3.409 -4.804 1.00 90.94 92 ARG A O 1
ATOM 792 N N . LEU A 1 93 ? 9.772 -2.278 -5.837 1.00 92.31 93 LEU A N 1
ATOM 793 C CA . LEU A 1 93 ? 8.676 -2.869 -5.055 1.00 92.31 93 LEU A CA 1
ATOM 794 C C . LEU A 1 93 ? 8.311 -4.294 -5.500 1.00 92.31 93 LEU A C 1
ATOM 796 O O . LEU A 1 93 ? 7.562 -4.988 -4.801 1.00 92.31 93 LEU A O 1
ATOM 800 N N . LYS A 1 94 ? 8.819 -4.744 -6.653 1.00 85.44 94 LYS A N 1
ATOM 801 C CA . LYS A 1 94 ? 8.507 -6.056 -7.231 1.00 85.44 94 LYS A CA 1
ATOM 802 C C . LYS A 1 94 ? 9.130 -7.213 -6.448 1.00 85.44 94 LYS A C 1
ATOM 804 O O . LYS A 1 94 ? 8.536 -8.279 -6.378 1.00 85.44 94 LYS A O 1
ATOM 809 N N . ALA A 1 95 ? 10.292 -7.010 -5.826 1.00 77.62 95 ALA A N 1
ATOM 810 C CA . ALA A 1 95 ? 11.127 -8.088 -5.282 1.00 77.62 95 ALA A CA 1
ATOM 811 C C . ALA A 1 95 ? 10.438 -9.018 -4.257 1.00 77.62 95 ALA A C 1
ATOM 813 O O . ALA A 1 95 ? 10.937 -10.106 -3.979 1.00 77.62 95 ALA A O 1
ATOM 814 N N . ARG A 1 96 ? 9.308 -8.608 -3.669 1.00 86.75 96 ARG A N 1
ATOM 815 C CA . ARG A 1 96 ? 8.519 -9.411 -2.723 1.00 86.75 96 ARG A CA 1
ATOM 816 C C . AR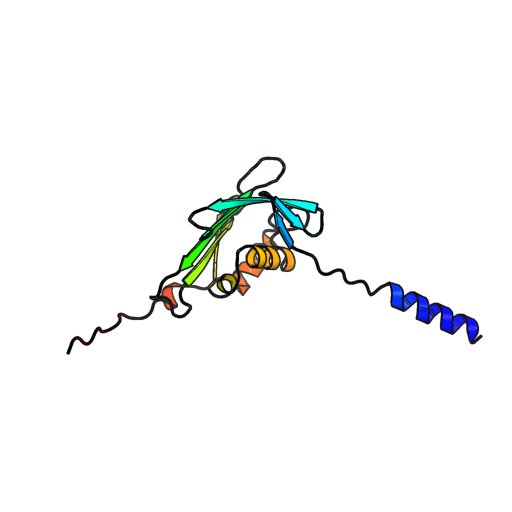G A 1 96 ? 7.025 -9.260 -3.012 1.00 86.75 96 ARG A C 1
ATOM 818 O O . ARG A 1 96 ? 6.616 -8.295 -3.644 1.00 86.75 96 ARG A O 1
ATOM 825 N N . GLY A 1 97 ? 6.189 -10.169 -2.508 1.00 91.94 97 GLY A N 1
ATOM 826 C CA . GLY A 1 97 ? 4.736 -10.140 -2.741 1.00 91.94 97 GLY A CA 1
ATOM 827 C C . GLY A 1 97 ? 4.001 -8.936 -2.125 1.00 91.94 97 GLY A C 1
ATOM 828 O O . GLY A 1 97 ? 4.577 -8.135 -1.391 1.00 91.94 97 GLY A O 1
ATOM 829 N N . TRP A 1 98 ? 2.691 -8.836 -2.373 1.00 95.81 98 TRP A N 1
ATOM 830 C CA . TRP A 1 98 ? 1.835 -7.709 -1.956 1.00 95.81 98 TRP A CA 1
ATOM 831 C C . TRP A 1 98 ? 1.904 -7.321 -0.480 1.00 95.81 98 TRP A C 1
ATOM 833 O O . TRP A 1 98 ? 1.844 -6.139 -0.156 1.00 95.81 98 TRP A O 1
ATOM 843 N N . LYS A 1 99 ? 2.094 -8.297 0.417 1.00 95.56 99 LYS A N 1
ATOM 844 C CA . LYS A 1 99 ? 2.285 -8.031 1.850 1.00 95.56 99 LYS A CA 1
ATOM 845 C C . LYS A 1 99 ? 3.449 -7.066 2.094 1.00 95.56 99 LYS A C 1
ATOM 847 O O . LYS A 1 99 ? 3.325 -6.175 2.924 1.00 95.56 99 LYS A O 1
ATOM 852 N N . HIS A 1 100 ? 4.564 -7.249 1.386 1.00 95.12 100 HIS A N 1
ATOM 853 C CA . HIS A 1 100 ? 5.712 -6.359 1.516 1.00 95.12 100 HIS A CA 1
ATOM 854 C C . HIS A 1 100 ? 5.393 -4.972 0.972 1.00 95.12 100 HIS A C 1
ATOM 856 O O . HIS A 1 100 ? 5.685 -3.995 1.639 1.00 95.12 100 HIS A O 1
ATOM 862 N N . THR A 1 101 ? 4.750 -4.884 -0.195 1.00 96.88 101 THR A N 1
ATOM 863 C CA . THR A 1 101 ? 4.346 -3.595 -0.771 1.00 96.88 101 THR A CA 1
ATOM 864 C C . THR A 1 101 ? 3.493 -2.786 0.206 1.00 96.88 101 THR A C 1
ATOM 866 O O . THR A 1 101 ? 3.785 -1.621 0.438 1.00 96.88 101 THR A O 1
ATOM 869 N N . ILE A 1 102 ? 2.502 -3.415 0.841 1.00 97.06 102 ILE A N 1
ATOM 870 C CA . ILE A 1 102 ? 1.662 -2.759 1.852 1.00 97.06 102 ILE A CA 1
ATOM 871 C C . ILE A 1 102 ? 2.476 -2.377 3.092 1.00 97.06 102 ILE A C 1
ATOM 873 O O . ILE A 1 102 ? 2.287 -1.286 3.616 1.00 97.06 102 ILE A O 1
ATOM 877 N N . ALA A 1 103 ? 3.400 -3.233 3.539 1.00 95.81 103 ALA A N 1
ATOM 878 C CA . ALA A 1 103 ? 4.290 -2.905 4.652 1.00 95.81 103 ALA A CA 1
ATOM 879 C C . ALA A 1 103 ? 5.114 -1.648 4.379 1.00 95.81 103 ALA A C 1
ATOM 881 O O . ALA A 1 103 ? 5.088 -0.745 5.201 1.00 95.81 103 ALA A O 1
ATOM 882 N N . VAL A 1 104 ? 5.727 -1.527 3.199 1.00 96.38 104 VAL A N 1
ATOM 883 C CA . VAL A 1 104 ? 6.484 -0.317 2.843 1.00 96.38 104 VAL A CA 1
ATOM 884 C C . VAL A 1 104 ? 5.566 0.914 2.801 1.00 96.38 104 VAL A C 1
ATOM 886 O O . VAL A 1 104 ? 5.948 1.972 3.285 1.00 96.38 104 VAL A O 1
ATOM 889 N N . LEU A 1 105 ? 4.337 0.795 2.283 1.00 97.25 105 LEU A N 1
ATOM 890 C CA . LEU A 1 105 ? 3.379 1.911 2.282 1.00 97.25 105 LEU A CA 1
ATOM 891 C C . LEU A 1 105 ? 2.993 2.364 3.699 1.00 97.25 105 LEU A C 1
ATOM 893 O O . LEU A 1 105 ? 2.797 3.556 3.920 1.00 97.25 105 LEU A O 1
ATOM 897 N N . VAL A 1 106 ? 2.880 1.438 4.652 1.00 96.69 106 VAL A N 1
ATOM 898 C CA . VAL A 1 106 ? 2.584 1.765 6.055 1.00 96.69 106 VAL A CA 1
ATOM 899 C C . VAL A 1 106 ? 3.821 2.314 6.775 1.00 96.69 106 VAL A C 1
ATOM 901 O O . VAL A 1 106 ? 3.722 3.320 7.472 1.00 96.69 106 VAL A O 1
ATOM 904 N N . GLU A 1 107 ? 4.997 1.718 6.557 1.00 94.94 107 GLU A N 1
ATOM 905 C CA . GLU A 1 107 ? 6.284 2.167 7.113 1.00 94.94 107 GLU A CA 1
ATOM 906 C C . GLU A 1 107 ? 6.613 3.608 6.693 1.00 94.94 107 GLU A C 1
ATOM 908 O O . GLU A 1 107 ? 7.002 4.431 7.520 1.00 94.94 107 GLU A O 1
ATOM 913 N N . GLU A 1 108 ? 6.383 3.939 5.420 1.00 96.31 108 GLU A N 1
ATOM 914 C CA . GLU A 1 108 ? 6.561 5.286 4.857 1.00 96.31 108 GLU A CA 1
ATOM 915 C C . GLU A 1 108 ? 5.349 6.197 5.129 1.00 96.31 108 GLU A C 1
ATOM 917 O O . GLU A 1 108 ? 5.275 7.315 4.621 1.00 96.31 108 GLU A O 1
ATOM 922 N N . LYS A 1 109 ? 4.380 5.730 5.931 1.00 96.81 109 LYS A N 1
ATOM 923 C CA . LYS A 1 109 ? 3.172 6.460 6.342 1.00 96.81 109 LYS A CA 1
ATOM 924 C C . LYS A 1 109 ? 2.313 6.959 5.174 1.00 96.81 109 LYS A C 1
ATOM 926 O O . LYS A 1 109 ? 1.543 7.904 5.349 1.00 96.81 109 LYS A O 1
ATOM 931 N N . VAL A 1 110 ? 2.417 6.337 4.000 1.00 97.75 110 VAL A N 1
ATOM 932 C CA . VAL A 1 110 ? 1.501 6.565 2.872 1.00 97.75 110 VAL A CA 1
ATOM 933 C C . VAL A 1 110 ? 0.108 6.091 3.258 1.00 97.75 110 VAL A C 1
ATOM 935 O O . VAL A 1 110 ? -0.860 6.805 3.028 1.00 97.75 110 VAL A 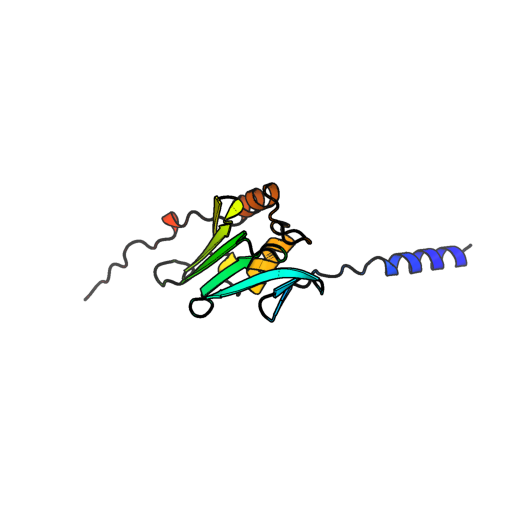O 1
ATOM 938 N N . ILE A 1 111 ? 0.021 4.920 3.894 1.00 97.25 111 ILE A N 1
ATOM 939 C CA . ILE A 1 111 ? -1.189 4.424 4.554 1.00 97.25 111 ILE A CA 1
ATOM 940 C C . ILE A 1 111 ? -0.994 4.613 6.057 1.00 97.25 111 ILE A C 1
ATOM 942 O O . ILE A 1 111 ? -0.061 4.061 6.638 1.00 97.25 111 ILE A O 1
ATOM 946 N N . ASN A 1 112 ? -1.862 5.390 6.699 1.00 95.38 112 ASN A N 1
ATOM 947 C CA . ASN A 1 112 ? -1.796 5.581 8.147 1.00 95.38 112 ASN A CA 1
ATOM 948 C C . ASN A 1 112 ? -2.479 4.433 8.921 1.00 95.38 112 ASN A C 1
ATOM 950 O O . ASN A 1 112 ? -3.096 3.535 8.344 1.00 95.38 112 ASN A O 1
ATOM 954 N N . ALA A 1 113 ? -2.406 4.476 10.254 1.00 94.19 113 ALA A N 1
ATOM 955 C CA . ALA A 1 113 ? -2.993 3.461 11.137 1.00 94.19 113 ALA A CA 1
ATOM 956 C C . ALA A 1 113 ? -4.537 3.387 11.101 1.00 94.19 113 ALA A C 1
ATOM 958 O O . ALA A 1 113 ? -5.126 2.504 11.730 1.00 94.19 113 ALA A O 1
ATOM 959 N N . ASP A 1 114 ? -5.190 4.297 10.377 1.00 94.06 114 ASP A N 1
ATOM 960 C CA . ASP A 1 114 ? -6.635 4.310 10.132 1.00 94.06 114 ASP A CA 1
ATOM 961 C C . ASP A 1 114 ? -6.986 3.889 8.698 1.00 94.06 114 ASP A C 1
ATOM 963 O O . ASP A 1 114 ? -8.133 4.020 8.280 1.00 94.06 114 ASP A O 1
ATOM 967 N N . GLY A 1 115 ? -6.004 3.406 7.928 1.00 93.81 115 GLY A N 1
ATOM 968 C CA . GLY A 1 115 ? -6.216 2.958 6.554 1.00 93.81 115 GLY A CA 1
ATOM 969 C C . GLY A 1 115 ? -6.454 4.094 5.559 1.00 93.81 115 GLY A C 1
ATOM 970 O O . GLY A 1 115 ? -6.998 3.863 4.485 1.00 93.81 115 GLY A O 1
ATOM 971 N N . LYS A 1 116 ? -6.077 5.333 5.888 1.00 95.56 116 LYS A N 1
ATOM 972 C CA . LYS A 1 116 ? -6.230 6.483 4.986 1.00 95.56 116 LYS A CA 1
ATOM 973 C C . LYS A 1 116 ? -4.921 6.801 4.280 1.00 95.56 116 LYS A C 1
ATOM 975 O O . LYS A 1 116 ? -3.848 6.686 4.876 1.00 95.56 116 LYS A O 1
ATOM 980 N N . ILE A 1 117 ? -5.036 7.244 3.030 1.00 97.00 117 ILE A N 1
ATOM 981 C CA . ILE A 1 117 ? -3.903 7.746 2.257 1.00 97.00 117 ILE A CA 1
ATOM 982 C C . ILE A 1 117 ? -3.517 9.139 2.759 1.00 97.00 117 ILE A C 1
ATOM 984 O O . ILE A 1 117 ? -4.357 10.034 2.859 1.00 97.00 117 ILE A O 1
ATOM 988 N N . VAL A 1 118 ? -2.239 9.323 3.083 1.00 97.50 118 VAL A N 1
ATOM 989 C CA . VAL A 1 118 ? -1.665 10.620 3.454 1.00 97.50 118 VAL A CA 1
ATOM 990 C C . VAL A 1 118 ? -0.959 11.198 2.233 1.00 97.50 118 VAL A C 1
ATOM 992 O O . VAL A 1 118 ? 0.128 10.753 1.869 1.00 97.50 118 VAL A O 1
ATOM 995 N N . LYS A 1 119 ? -1.588 12.188 1.592 1.00 96.19 119 LYS A N 1
ATOM 996 C CA . LYS A 1 119 ? -1.153 12.736 0.297 1.00 96.19 119 LYS A CA 1
ATOM 997 C C . LYS A 1 119 ? 0.302 13.223 0.284 1.00 96.19 119 LYS A C 1
ATOM 999 O O . LYS A 1 119 ? 1.042 12.874 -0.624 1.00 96.19 119 LYS A O 1
ATOM 1004 N N . GLU A 1 120 ? 0.727 13.963 1.304 1.00 96.69 120 GLU A N 1
ATOM 1005 C CA . GLU A 1 120 ? 2.112 14.452 1.412 1.00 96.69 120 GLU A CA 1
ATOM 1006 C C . GLU A 1 120 ? 3.126 13.294 1.408 1.00 96.69 120 GLU A C 1
ATOM 1008 O O . GLU A 1 120 ? 4.137 13.315 0.707 1.00 96.69 120 GLU A O 1
ATOM 1013 N N . ASN A 1 121 ? 2.817 12.220 2.136 1.00 98.00 121 ASN A N 1
ATOM 1014 C CA . ASN A 1 121 ? 3.684 11.048 2.205 1.00 98.00 121 ASN A CA 1
ATOM 1015 C C . ASN A 1 121 ? 3.642 10.243 0.906 1.00 98.00 121 ASN A C 1
ATOM 1017 O O . ASN A 1 121 ? 4.654 9.666 0.521 1.00 98.00 121 ASN A O 1
ATOM 1021 N N . LEU A 1 122 ? 2.500 10.222 0.211 1.00 98.00 122 LEU A N 1
ATOM 1022 C CA . LEU A 1 122 ? 2.373 9.615 -1.113 1.00 98.00 122 LEU A CA 1
ATOM 1023 C C . LEU A 1 122 ? 3.277 10.310 -2.140 1.00 98.00 122 LEU A C 1
ATOM 1025 O O . LEU A 1 122 ? 3.943 9.633 -2.921 1.00 98.00 122 LEU A O 1
ATOM 1029 N N . GLU A 1 123 ? 3.340 11.639 -2.117 1.00 97.06 123 GLU A N 1
ATOM 1030 C CA . GLU A 1 123 ? 4.216 12.425 -2.992 1.00 97.06 123 GLU A CA 1
ATOM 1031 C C . GLU A 1 123 ? 5.696 12.146 -2.683 1.00 97.06 123 GLU A C 1
ATOM 1033 O O . GLU A 1 123 ? 6.470 11.812 -3.583 1.00 97.06 123 GLU A O 1
ATOM 1038 N N . ASN A 1 124 ? 6.080 12.149 -1.403 1.00 97.25 124 ASN A N 1
ATOM 1039 C CA . ASN A 1 124 ? 7.434 11.782 -0.971 1.00 97.25 124 ASN A CA 1
ATOM 1040 C C . ASN A 1 124 ? 7.802 10.340 -1.356 1.00 97.25 124 ASN A C 1
ATOM 1042 O O . ASN A 1 124 ? 8.908 10.060 -1.830 1.00 97.25 124 ASN A O 1
ATOM 1046 N N . PHE A 1 125 ? 6.860 9.413 -1.200 1.00 97.81 125 PHE A N 1
ATOM 1047 C CA . PHE A 1 125 ? 7.022 8.029 -1.619 1.00 97.81 125 PHE A CA 1
ATOM 1048 C C . PHE A 1 125 ? 7.223 7.930 -3.132 1.00 97.81 125 PHE A C 1
ATOM 1050 O O . PHE A 1 125 ? 8.091 7.187 -3.592 1.00 97.81 125 PHE A O 1
ATOM 1057 N N . ALA A 1 126 ? 6.472 8.704 -3.916 1.00 96.81 126 ALA A N 1
ATOM 1058 C CA . ALA A 1 126 ? 6.636 8.761 -5.360 1.00 96.81 126 ALA A CA 1
ATOM 1059 C C . ALA A 1 126 ? 8.034 9.256 -5.742 1.00 96.81 126 ALA A C 1
ATOM 1061 O O . ALA A 1 126 ? 8.697 8.596 -6.535 1.00 96.81 126 ALA A O 1
ATOM 1062 N N . HIS A 1 127 ? 8.538 10.322 -5.118 1.00 95.38 127 HIS A N 1
ATOM 1063 C CA . HIS A 1 127 ? 9.911 10.785 -5.351 1.00 95.38 127 HIS A CA 1
ATOM 1064 C C . HIS A 1 127 ? 10.966 9.699 -5.092 1.00 95.38 127 HIS A C 1
ATOM 1066 O O . HIS A 1 127 ? 11.984 9.649 -5.778 1.00 95.38 127 HIS A O 1
ATOM 1072 N N . LYS A 1 128 ? 10.723 8.812 -4.120 1.00 95.44 128 LYS A N 1
ATOM 1073 C CA . LYS A 1 128 ? 11.649 7.733 -3.757 1.00 95.44 128 LYS A CA 1
ATOM 1074 C C . LYS A 1 128 ? 11.527 6.491 -4.637 1.00 95.44 128 LYS A C 1
ATOM 1076 O O . LYS A 1 128 ? 12.537 5.821 -4.845 1.00 95.44 128 LYS A O 1
ATOM 1081 N N . TYR A 1 129 ? 10.324 6.130 -5.080 1.00 95.31 129 TYR A N 1
ATOM 1082 C CA . TYR A 1 129 ? 10.051 4.818 -5.684 1.00 95.31 129 TYR A CA 1
ATOM 1083 C C . TYR A 1 129 ? 9.541 4.860 -7.123 1.00 95.31 129 TYR A C 1
ATOM 1085 O O . TYR A 1 129 ? 9.602 3.818 -7.778 1.00 95.31 129 TYR A O 1
ATOM 1093 N N . HIS A 1 130 ? 9.031 5.998 -7.599 1.00 95.56 130 HIS A N 1
ATOM 1094 C CA . HIS A 1 130 ? 8.564 6.138 -8.972 1.00 95.56 130 HIS A CA 1
ATOM 1095 C C . HIS A 1 130 ? 9.751 6.141 -9.936 1.00 95.56 130 HIS A C 1
ATOM 1097 O O . HIS A 1 130 ? 10.690 6.921 -9.794 1.00 95.56 130 HIS A O 1
ATOM 1103 N N . GLU A 1 131 ? 9.683 5.277 -10.940 1.00 91.38 131 GLU A N 1
ATOM 1104 C CA . GLU A 1 131 ? 10.689 5.127 -11.982 1.00 91.38 131 GLU A CA 1
ATOM 1105 C C . GLU A 1 131 ? 10.046 5.423 -13.340 1.00 91.38 131 GLU A C 1
ATOM 1107 O O . GLU A 1 131 ? 8.971 4.910 -13.652 1.00 91.38 131 GLU A O 1
ATOM 1112 N N . ASN A 1 132 ? 10.711 6.227 -14.177 1.00 83.94 132 ASN A N 1
ATOM 1113 C CA . ASN A 1 132 ? 10.279 6.411 -15.559 1.00 83.94 132 ASN A CA 1
ATOM 1114 C C . ASN A 1 132 ? 10.661 5.170 -16.375 1.00 83.94 132 ASN A C 1
ATOM 1116 O O . ASN A 1 132 ? 11.789 5.025 -16.844 1.00 83.94 132 ASN A O 1
ATOM 1120 N N . LEU A 1 133 ? 9.710 4.255 -16.545 1.00 77.56 133 LEU A N 1
ATOM 1121 C CA . LEU A 1 133 ? 9.970 2.960 -17.173 1.00 77.56 133 LEU A CA 1
ATOM 1122 C C . LEU A 1 133 ? 10.219 3.030 -18.686 1.00 77.56 133 LEU A C 1
ATOM 1124 O O . LEU A 1 133 ? 10.632 2.025 -19.267 1.00 77.56 133 LEU A O 1
ATOM 1128 N N . LYS A 1 134 ? 9.997 4.186 -19.332 1.00 73.00 134 LYS A N 1
ATOM 1129 C CA . LYS A 1 134 ? 10.307 4.379 -20.761 1.00 73.00 134 LYS A CA 1
ATOM 1130 C C . LYS A 1 134 ? 11.784 4.128 -21.062 1.00 73.00 134 LYS A C 1
ATOM 1132 O O . LYS A 1 134 ? 12.098 3.571 -22.107 1.00 73.00 134 LYS A O 1
ATOM 1137 N N . ASP A 1 135 ? 12.653 4.451 -20.110 1.00 65.69 135 ASP A N 1
ATOM 1138 C CA . ASP A 1 135 ? 14.103 4.317 -20.250 1.00 65.69 135 ASP A CA 1
ATOM 1139 C C . ASP A 1 135 ? 14.593 2.886 -19.937 1.00 65.69 135 ASP A C 1
ATOM 1141 O O . ASP A 1 135 ? 15.765 2.569 -20.117 1.00 65.69 135 ASP A O 1
ATOM 1145 N N . MET A 1 136 ? 13.695 2.000 -19.477 1.00 65.25 136 MET A N 1
ATOM 1146 C CA . MET A 1 136 ? 14.004 0.634 -19.021 1.00 65.25 136 MET A CA 1
ATOM 1147 C C . MET A 1 136 ? 13.542 -0.471 -19.986 1.00 65.25 136 MET A C 1
ATOM 1149 O O . MET A 1 136 ? 13.648 -1.663 -19.669 1.00 65.25 136 MET A O 1
ATOM 1153 N N . ILE A 1 137 ? 13.010 -0.097 -21.152 1.00 62.38 137 ILE A N 1
ATOM 1154 C CA . ILE A 1 137 ? 12.688 -1.026 -22.238 1.00 62.38 137 ILE A CA 1
ATOM 1155 C C . ILE A 1 13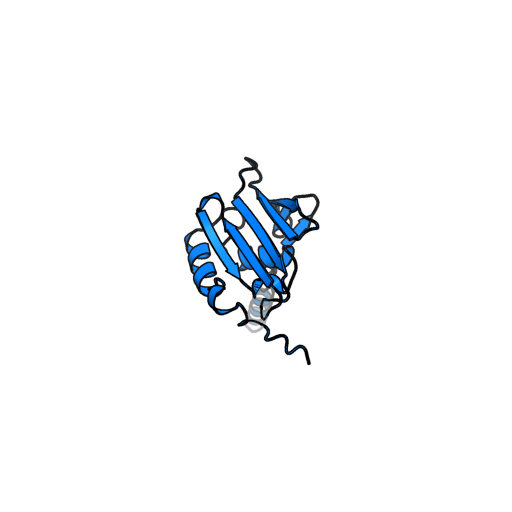7 ? 13.996 -1.342 -22.964 1.00 62.38 137 ILE A C 1
ATOM 1157 O O . ILE A 1 137 ? 14.633 -0.446 -23.515 1.00 62.38 137 ILE A O 1
ATOM 1161 N N . ASN A 1 138 ? 14.410 -2.611 -22.970 1.00 55.91 138 ASN A N 1
ATOM 1162 C CA . ASN A 1 138 ? 15.574 -3.017 -23.751 1.00 55.91 138 ASN A CA 1
ATOM 1163 C C . ASN A 1 138 ? 15.338 -2.690 -25.236 1.00 55.91 138 ASN A C 1
ATOM 1165 O O . ASN A 1 138 ? 14.313 -3.077 -25.807 1.00 55.91 138 ASN A O 1
ATOM 1169 N N . TYR A 1 139 ? 16.310 -2.006 -25.848 1.00 50.34 139 TYR A N 1
ATOM 1170 C CA . TYR A 1 139 ? 16.458 -1.878 -27.300 1.00 50.34 139 TYR A CA 1
ATOM 1171 C C . TYR A 1 139 ? 16.245 -3.244 -27.985 1.00 50.34 139 TYR A C 1
ATOM 1173 O O . TYR A 1 139 ? 16.545 -4.280 -27.380 1.00 50.34 139 TYR A O 1
ATOM 1181 N N . PRO A 1 140 ? 15.711 -3.272 -29.224 1.00 43.72 140 PRO A N 1
ATOM 1182 C CA . PRO A 1 140 ? 15.288 -4.495 -29.890 1.00 43.72 140 PRO A CA 1
ATOM 1183 C C . PRO A 1 140 ? 16.396 -5.537 -29.846 1.00 43.72 140 PRO A C 1
ATOM 1185 O O . PRO A 1 140 ? 17.520 -5.294 -30.281 1.00 43.72 140 PRO A O 1
ATOM 1188 N N . ILE A 1 141 ? 16.043 -6.713 -29.331 1.00 49.00 141 ILE A N 1
ATOM 1189 C CA . ILE A 1 141 ? 16.839 -7.924 -29.465 1.00 49.00 141 ILE A CA 1
ATOM 1190 C C . ILE A 1 141 ? 17.043 -8.104 -30.972 1.00 49.00 141 ILE A C 1
ATOM 1192 O O . ILE A 1 141 ? 16.124 -8.549 -31.664 1.00 49.00 141 ILE A O 1
ATOM 1196 N N . GLN A 1 142 ? 18.215 -7.726 -31.495 1.00 46.22 142 GLN A N 1
ATOM 1197 C CA . GLN A 1 142 ? 18.667 -8.210 -32.790 1.00 46.22 142 GLN A CA 1
ATOM 1198 C C . GLN A 1 142 ? 18.769 -9.722 -32.630 1.00 46.22 142 GLN A C 1
ATOM 1200 O O . GLN A 1 142 ? 19.754 -10.257 -32.123 1.00 46.22 142 GLN A O 1
ATOM 1205 N N . ARG A 1 143 ? 17.689 -10.422 -32.984 1.00 41.97 143 ARG A N 1
ATOM 1206 C CA . ARG A 1 143 ? 17.758 -11.847 -33.254 1.00 41.97 143 ARG A CA 1
ATOM 1207 C C . ARG A 1 143 ? 18.625 -11.970 -34.496 1.00 41.97 143 ARG A C 1
ATOM 1209 O O . ARG A 1 143 ? 18.122 -11.887 -35.611 1.00 41.97 143 ARG A O 1
ATOM 1216 N N . ASN A 1 144 ? 19.926 -12.122 -34.287 1.00 47.16 144 ASN A N 1
ATOM 1217 C CA . ASN A 1 144 ? 20.795 -12.697 -35.295 1.00 47.16 144 ASN A CA 1
ATOM 1218 C C . ASN A 1 144 ? 20.345 -14.147 -35.467 1.00 47.16 144 ASN A C 1
ATOM 1220 O O . ASN A 1 144 ? 20.751 -15.033 -34.719 1.00 47.16 144 ASN A O 1
ATOM 1224 N N . CYS A 1 145 ? 19.426 -14.354 -36.404 1.00 47.88 145 CYS A N 1
ATOM 1225 C CA . CYS A 1 145 ? 19.240 -15.645 -37.035 1.00 47.88 145 CYS A CA 1
ATOM 1226 C C . CYS A 1 145 ? 20.411 -15.813 -38.010 1.00 47.88 145 CYS A C 1
ATOM 1228 O O . CYS A 1 145 ? 20.388 -15.209 -39.080 1.00 47.88 145 CYS A O 1
ATOM 1230 N N . ASN A 1 146 ? 21.422 -16.580 -37.602 1.00 47.72 146 ASN A N 1
ATOM 1231 C CA . ASN A 1 146 ? 22.330 -17.279 -38.511 1.00 47.72 146 ASN A CA 1
ATOM 1232 C C . ASN A 1 146 ? 22.004 -18.767 -38.433 1.00 47.72 146 ASN A C 1
ATOM 1234 O O . ASN A 1 146 ? 21.812 -19.244 -37.289 1.00 47.72 146 ASN A O 1
#

Radius of gyration: 21.06 Å; chains: 1; bounding box: 42×32×87 Å

Secondary structure (DSSP, 8-state):
-HHHHHHHHHHHHTT-------EEEETTEEEETTEEEEEEEEEGGGTEEEEE-TTT--EEEEEEEEE-TTBTTSEEEEEEETTTTEEEEESGGGGS-HHHHHHHHHHTTSB-TTS-B-HHHHHHHHHHH---GGGGB---------